Protein AF-A0A524RPT5-F1 (afdb_monomer)

Solvent-accessible surface area (backbone atoms only — not comparable to full-atom values): 5540 Å² total; per-residue (Å²): 134,75,97,62,83,58,69,96,35,55,40,66,70,34,47,50,70,86,88,32,71,86,49,84,54,61,31,53,30,34,36,53,94,50,100,47,34,35,39,32,39,74,26,72,46,53,67,50,40,49,54,48,39,54,34,53,50,52,40,54,75,73,66,56,73,62,41,50,35,39,31,25,67,47,67,86,81,36,56,68,72,58,51,50,58,31,55,78,73,38,88,40,75,44,77,104

Structure (mmCIF, N/CA/C/O backbone):
data_AF-A0A524RPT5-F1
#
_entry.id   AF-A0A524RPT5-F1
#
loop_
_atom_site.group_PDB
_atom_site.id
_atom_site.type_symbol
_atom_site.label_atom_id
_atom_site.label_alt_id
_atom_site.label_comp_id
_atom_site.label_asym_id
_atom_site.label_entity_id
_atom_site.label_seq_id
_atom_site.pdbx_PDB_ins_code
_atom_site.Cartn_x
_atom_site.Cartn_y
_atom_site.Cartn_z
_atom_site.occupancy
_atom_site.B_iso_or_equiv
_atom_site.auth_seq_id
_atom_site.auth_comp_id
_atom_site.auth_asym_id
_atom_site.auth_atom_id
_atom_site.pdbx_PDB_model_num
ATOM 1 N N . MET A 1 1 ? 10.260 -11.156 23.940 1.00 53.78 1 MET A N 1
ATOM 2 C CA . MET A 1 1 ? 9.683 -10.650 22.675 1.00 53.78 1 MET A CA 1
ATOM 3 C C . MET A 1 1 ? 9.734 -11.788 21.674 1.00 53.78 1 MET A C 1
ATOM 5 O O . MET A 1 1 ? 10.764 -12.440 21.614 1.00 53.78 1 MET A O 1
ATOM 9 N N . SER A 1 2 ? 8.636 -12.098 20.982 1.00 65.19 2 SER A N 1
ATOM 10 C CA . SER A 1 2 ? 8.684 -13.051 19.864 1.00 65.19 2 SER A CA 1
ATOM 11 C C . SER A 1 2 ? 9.129 -12.293 18.616 1.00 65.19 2 SER A C 1
ATOM 13 O O . SER A 1 2 ? 8.630 -11.195 18.378 1.00 65.19 2 SER A O 1
ATOM 15 N N . GLU A 1 3 ? 10.056 -12.860 17.846 1.00 80.62 3 GLU A N 1
ATOM 16 C CA . GLU A 1 3 ? 10.557 -12.277 16.589 1.00 80.62 3 GLU A CA 1
ATOM 17 C C . GLU A 1 3 ? 9.495 -12.275 15.476 1.00 80.62 3 GLU A C 1
ATOM 19 O O . GLU A 1 3 ? 9.640 -11.588 14.470 1.00 80.62 3 GLU A O 1
ATOM 24 N N . VAL A 1 4 ? 8.396 -13.017 15.663 1.00 83.06 4 VAL A N 1
ATOM 25 C CA . VAL A 1 4 ? 7.340 -13.191 14.663 1.00 83.06 4 VAL A CA 1
ATOM 26 C C . VAL A 1 4 ? 6.030 -12.595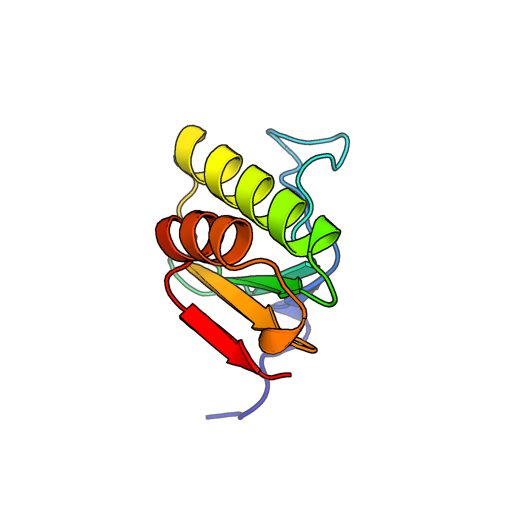 15.160 1.00 83.06 4 VAL A C 1
ATOM 28 O O . VAL A 1 4 ? 5.533 -12.920 16.240 1.00 83.06 4 VAL A O 1
ATOM 31 N N . VAL A 1 5 ? 5.410 -11.762 14.324 1.00 84.50 5 VAL A N 1
ATOM 32 C CA . VAL A 1 5 ? 4.078 -11.219 14.601 1.00 84.50 5 VAL A CA 1
ATOM 33 C C . VAL A 1 5 ? 3.045 -12.364 14.649 1.00 84.50 5 VAL A C 1
ATOM 35 O O . VAL A 1 5 ? 2.967 -13.173 13.713 1.00 84.50 5 VAL A O 1
ATOM 38 N N . PRO A 1 6 ? 2.205 -12.455 15.698 1.00 88.94 6 PRO A N 1
ATOM 39 C CA . PRO A 1 6 ? 1.158 -13.472 15.798 1.00 88.94 6 PRO A CA 1
ATOM 40 C C . PRO A 1 6 ? 0.235 -13.512 14.571 1.00 88.94 6 PRO A C 1
ATOM 42 O O . PRO A 1 6 ? -0.042 -12.485 13.954 1.00 88.94 6 PRO A O 1
ATOM 45 N N . LYS A 1 7 ? -0.270 -14.701 14.209 1.00 85.50 7 LYS A N 1
ATOM 46 C CA . LYS A 1 7 ? -1.134 -14.883 13.022 1.00 85.50 7 LYS A 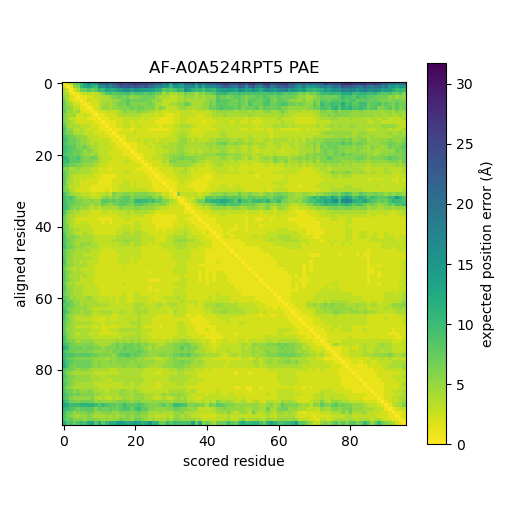CA 1
ATOM 47 C C . LYS A 1 7 ? -2.389 -14.004 13.060 1.00 85.50 7 LYS A C 1
ATOM 49 O O . LYS A 1 7 ? -2.673 -13.343 12.077 1.00 85.50 7 LYS A O 1
ATOM 54 N N . GLY A 1 8 ? -3.067 -13.917 14.206 1.00 87.56 8 GLY A N 1
ATOM 55 C CA . GLY A 1 8 ? -4.288 -13.109 14.358 1.00 87.56 8 GLY A CA 1
ATOM 56 C C . GLY A 1 8 ? -4.087 -11.592 14.259 1.00 87.56 8 GLY A C 1
ATOM 57 O O . GLY A 1 8 ? -5.054 -10.850 14.336 1.00 87.56 8 GLY A O 1
ATOM 58 N N . ARG A 1 9 ? -2.842 -11.119 14.116 1.00 89.69 9 ARG A N 1
ATOM 59 C CA . ARG A 1 9 ? -2.523 -9.704 13.888 1.00 89.69 9 ARG A CA 1
ATOM 60 C C . ARG A 1 9 ? -2.137 -9.410 12.439 1.00 89.69 9 ARG A C 1
ATOM 62 O O . ARG A 1 9 ? -1.799 -8.267 12.160 1.00 89.69 9 ARG A O 1
ATOM 69 N N . ARG A 1 10 ? -2.130 -10.411 11.554 1.00 93.31 10 ARG A N 1
ATOM 70 C CA . ARG A 1 10 ? -1.736 -10.287 10.146 1.00 93.31 10 ARG A CA 1
ATOM 71 C C . ARG A 1 10 ? -2.937 -10.564 9.254 1.00 93.31 10 ARG A C 1
ATOM 73 O O . ARG A 1 10 ? -3.456 -11.676 9.255 1.00 93.31 10 ARG A O 1
ATOM 80 N N . GLU A 1 11 ? -3.334 -9.568 8.482 1.00 94.31 11 GLU A N 1
ATOM 81 C CA . GLU A 1 11 ? -4.385 -9.662 7.470 1.00 94.31 11 GLU A CA 1
ATOM 82 C C . GLU A 1 11 ? -3.737 -9.470 6.099 1.00 94.31 11 GLU A C 1
ATOM 84 O O . GLU A 1 11 ? -3.190 -8.409 5.817 1.00 94.31 11 GLU A O 1
ATOM 89 N N . PHE A 1 12 ? -3.741 -10.504 5.260 1.00 94.19 12 PHE A N 1
ATOM 90 C CA . PHE A 1 12 ? -3.158 -10.437 3.917 1.00 94.19 12 PHE A CA 1
ATOM 91 C C . PHE A 1 12 ? -4.198 -10.001 2.889 1.00 94.19 12 PHE A C 1
ATOM 93 O O . PHE A 1 12 ? -5.375 -10.311 3.055 1.00 94.19 12 PHE A O 1
ATOM 100 N N . SER A 1 13 ? -3.747 -9.348 1.812 1.00 93.12 13 SER A N 1
ATOM 101 C CA . SER A 1 13 ? -4.626 -8.819 0.751 1.00 93.12 13 SER A CA 1
ATOM 102 C C . SER A 1 13 ? -5.753 -7.951 1.320 1.00 93.12 13 SER A C 1
ATOM 104 O O . SER A 1 13 ? -6.920 -8.115 0.979 1.00 93.12 13 SER A O 1
ATOM 106 N N . TRP A 1 14 ? -5.397 -7.074 2.257 1.00 94.94 14 TRP A N 1
ATOM 107 C CA . TRP A 1 14 ? -6.356 -6.252 2.977 1.00 94.94 14 TRP A CA 1
ATOM 108 C C . TRP A 1 14 ? -6.783 -5.049 2.134 1.00 94.94 14 TRP A C 1
ATOM 110 O O . TRP A 1 14 ? -5.952 -4.397 1.505 1.00 94.94 14 TRP A O 1
ATOM 120 N N . ASN A 1 15 ? -8.066 -4.718 2.184 1.00 93.31 15 ASN A N 1
ATOM 121 C CA . ASN A 1 15 ? -8.640 -3.480 1.671 1.00 93.31 15 ASN A CA 1
ATOM 122 C C . ASN A 1 15 ? -9.532 -2.844 2.745 1.00 93.31 15 ASN A C 1
ATOM 124 O O . ASN A 1 15 ? -10.022 -3.523 3.654 1.00 93.31 15 ASN A O 1
ATOM 128 N N . ASP A 1 16 ? -9.757 -1.536 2.645 1.00 90.75 16 ASP A N 1
ATOM 129 C CA . ASP A 1 16 ? -10.695 -0.848 3.528 1.00 90.75 16 ASP A CA 1
ATOM 130 C C . ASP A 1 16 ? -12.130 -1.175 3.096 1.00 90.75 16 ASP A C 1
ATOM 132 O O . ASP A 1 16 ? -12.614 -0.669 2.091 1.00 90.75 16 ASP A O 1
ATOM 136 N N . SER A 1 17 ? -12.840 -2.006 3.858 1.00 89.94 17 SER A N 1
ATOM 137 C CA . SER A 1 17 ? -14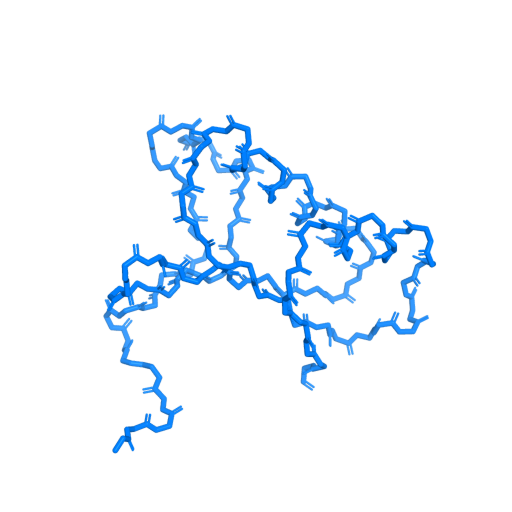.208 -2.419 3.517 1.00 89.94 17 SER A CA 1
ATOM 138 C C . SER A 1 17 ? -15.231 -1.275 3.489 1.00 89.94 17 SER A C 1
ATOM 140 O O . SER A 1 17 ? -16.324 -1.461 2.963 1.00 89.94 17 SER A O 1
ATOM 142 N N . VAL A 1 18 ? -14.924 -0.125 4.101 1.00 89.75 18 VAL A N 1
ATOM 143 C CA . VAL A 1 18 ? -15.818 1.041 4.152 1.00 89.75 18 VAL A CA 1
ATOM 144 C C . VAL A 1 18 ? -15.583 1.948 2.948 1.00 89.75 18 VAL A C 1
ATOM 146 O O . VAL A 1 18 ? -16.542 2.360 2.299 1.00 89.75 18 VAL A O 1
ATOM 149 N N . HIS A 1 19 ? -14.321 2.253 2.651 1.00 87.31 19 HIS A N 1
ATOM 150 C CA . HIS A 1 19 ? -13.957 3.228 1.617 1.00 87.31 19 HIS A CA 1
ATOM 151 C C . HIS A 1 19 ? -13.600 2.589 0.266 1.00 87.31 19 HIS A C 1
ATOM 153 O O . HIS A 1 19 ? -13.739 3.234 -0.771 1.00 87.31 19 HIS A O 1
ATOM 159 N N . ASP A 1 20 ? -13.184 1.322 0.265 1.00 91.00 20 ASP A N 1
ATOM 160 C CA . ASP A 1 20 ? -12.771 0.555 -0.912 1.00 91.00 20 ASP A CA 1
ATOM 161 C C . ASP A 1 20 ? -13.327 -0.887 -0.880 1.00 91.00 20 ASP A C 1
ATOM 163 O O . ASP A 1 20 ? -12.569 -1.859 -0.820 1.00 91.00 20 ASP A O 1
ATOM 167 N N . PRO A 1 21 ? -14.661 -1.072 -0.922 1.00 90.06 21 PRO A N 1
ATOM 168 C CA . PRO A 1 21 ? -15.269 -2.406 -0.931 1.00 90.06 21 PRO A CA 1
ATOM 169 C C . PRO A 1 21 ? -14.904 -3.228 -2.180 1.00 90.06 21 PRO A C 1
ATOM 171 O O . PRO A 1 21 ? -14.941 -4.455 -2.129 1.00 90.06 21 PRO A O 1
ATOM 174 N N . ASP A 1 22 ? -14.523 -2.562 -3.275 1.00 92.00 22 ASP A N 1
ATOM 175 C CA . ASP A 1 22 ? -14.129 -3.195 -4.539 1.00 92.00 22 ASP A CA 1
ATOM 176 C C . ASP A 1 22 ? -12.670 -3.699 -4.536 1.00 92.00 22 ASP A C 1
ATOM 178 O O . ASP A 1 22 ? -12.270 -4.407 -5.461 1.00 92.00 22 ASP A O 1
ATOM 182 N N . GLY A 1 23 ? -11.859 -3.327 -3.537 1.00 91.06 23 GLY A N 1
ATOM 183 C CA . GLY A 1 23 ? -10.458 -3.746 -3.429 1.00 91.06 23 GLY A CA 1
ATOM 184 C C . GLY A 1 23 ? -9.535 -3.128 -4.486 1.00 91.06 23 GLY A C 1
ATOM 185 O O . GLY A 1 23 ? -8.634 -3.799 -4.994 1.00 91.06 23 GLY A O 1
ATOM 186 N N . LYS A 1 24 ? -9.746 -1.859 -4.844 1.00 91.75 24 LYS A N 1
ATOM 187 C CA . LYS A 1 24 ? -8.895 -1.115 -5.789 1.00 91.75 24 LYS A CA 1
ATOM 188 C C . LYS A 1 24 ? -7.551 -0.716 -5.178 1.00 91.75 24 LYS A C 1
ATOM 190 O O . LYS A 1 24 ? -6.559 -0.642 -5.899 1.00 91.75 24 LYS A O 1
ATOM 195 N N . TYR A 1 25 ? -7.507 -0.489 -3.869 1.00 93.31 25 TYR A N 1
ATOM 196 C CA . TYR A 1 25 ? -6.339 -0.037 -3.116 1.00 93.31 25 TYR A CA 1
ATOM 197 C C . TYR A 1 25 ? -5.955 -1.095 -2.080 1.00 93.31 25 TYR A C 1
ATOM 199 O O . TYR A 1 25 ? -6.112 -0.921 -0.873 1.00 93.31 25 TYR A O 1
ATOM 207 N N . THR A 1 26 ? -5.469 -2.239 -2.559 1.00 93.88 26 THR A N 1
ATOM 208 C CA . THR A 1 26 ? -5.093 -3.356 -1.685 1.00 93.88 26 THR A CA 1
ATOM 209 C C . THR A 1 26 ? -3.718 -3.165 -1.046 1.00 93.88 26 THR A C 1
ATOM 211 O O . THR A 1 26 ? -2.753 -2.704 -1.661 1.00 93.88 26 THR A O 1
ATOM 214 N N . VAL A 1 27 ? -3.618 -3.585 0.211 1.00 95.38 27 VAL A N 1
ATOM 215 C CA . VAL A 1 27 ? -2.379 -3.707 0.978 1.00 95.38 27 VAL A CA 1
ATOM 216 C C . VAL A 1 27 ? -2.015 -5.185 1.060 1.00 95.38 27 VAL A C 1
ATOM 218 O O . VAL A 1 27 ? -2.841 -6.017 1.441 1.00 95.38 27 VAL A O 1
ATOM 221 N N . ASP A 1 28 ? -0.770 -5.532 0.733 1.00 95.81 28 ASP A N 1
ATOM 222 C CA . ASP A 1 28 ? -0.357 -6.938 0.671 1.00 95.81 28 ASP A CA 1
ATOM 223 C C . ASP A 1 28 ? -0.429 -7.601 2.056 1.00 95.81 28 ASP A C 1
ATOM 225 O O . ASP A 1 28 ? -0.882 -8.742 2.178 1.00 95.81 28 ASP A O 1
ATOM 229 N N . CYS A 1 29 ? -0.053 -6.872 3.114 1.00 95.50 29 CYS A N 1
ATOM 230 C CA . CYS A 1 29 ? -0.271 -7.293 4.495 1.00 95.50 29 CYS A CA 1
ATOM 231 C C . CYS A 1 29 ? -0.521 -6.108 5.434 1.00 95.50 29 CYS A C 1
ATOM 233 O O . CYS A 1 29 ? 0.276 -5.176 5.523 1.00 95.50 29 CYS A O 1
ATOM 235 N N . ARG A 1 30 ? -1.607 -6.178 6.200 1.00 95.06 30 ARG A N 1
ATOM 236 C CA . ARG A 1 30 ? -1.922 -5.271 7.297 1.00 95.06 30 ARG A CA 1
ATOM 237 C C . ARG A 1 30 ? -1.573 -5.932 8.625 1.00 95.06 30 ARG A C 1
ATOM 239 O O . ARG A 1 30 ? -2.086 -6.999 8.966 1.00 95.06 30 ARG A O 1
ATOM 246 N N . ILE A 1 31 ? -0.709 -5.275 9.392 1.00 93.88 31 ILE A N 1
ATOM 247 C CA . ILE A 1 31 ? -0.331 -5.692 10.740 1.00 93.88 31 ILE A CA 1
ATOM 248 C C . ILE A 1 31 ? -1.067 -4.823 11.761 1.00 93.88 31 ILE A C 1
ATOM 250 O O . ILE A 1 31 ? -0.786 -3.634 11.913 1.00 93.88 31 ILE A O 1
ATOM 254 N N . ASN A 1 32 ? -1.995 -5.439 12.489 1.00 88.69 32 ASN A N 1
ATOM 255 C CA . ASN A 1 32 ? -2.860 -4.787 13.473 1.00 88.69 32 ASN A CA 1
ATOM 256 C C . ASN A 1 32 ? -2.316 -4.896 14.904 1.00 88.69 32 ASN A C 1
ATOM 258 O O . ASN A 1 32 ? -1.271 -5.501 15.145 1.00 88.69 32 ASN A O 1
ATOM 262 N N . GLY A 1 33 ? -3.019 -4.305 15.877 1.00 82.31 33 GLY A N 1
ATOM 263 C CA . GLY A 1 33 ? -2.687 -4.367 17.311 1.00 82.31 33 GLY A CA 1
ATOM 264 C C . GLY A 1 33 ? -1.688 -3.308 17.794 1.00 82.31 33 GLY A C 1
ATOM 265 O O . GLY A 1 33 ? -1.091 -3.472 18.855 1.00 82.31 33 GLY A O 1
ATOM 266 N N . MET A 1 34 ? -1.488 -2.254 17.003 1.00 83.12 34 MET A N 1
ATOM 267 C CA . MET A 1 34 ? -0.767 -1.029 17.364 1.00 83.12 34 MET A CA 1
ATOM 268 C C . MET A 1 34 ? -1.723 0.165 17.194 1.00 83.12 34 MET A C 1
ATOM 270 O O . MET A 1 34 ? -2.671 0.047 16.415 1.00 83.12 34 MET A O 1
ATOM 274 N N . PRO A 1 35 ? -1.477 1.320 17.845 1.00 84.50 35 PRO A N 1
ATOM 275 C CA . PRO A 1 35 ? -2.292 2.526 17.651 1.00 84.50 35 PRO A CA 1
ATOM 276 C C . PRO A 1 35 ? -2.380 2.982 16.189 1.00 84.50 35 PRO A C 1
ATOM 278 O O . PRO A 1 35 ? -3.379 3.566 15.786 1.00 84.50 35 PRO A O 1
ATOM 281 N N . ARG A 1 36 ? -1.338 2.695 15.398 1.00 89.94 36 ARG A N 1
ATOM 282 C CA . ARG A 1 36 ? -1.346 2.818 13.940 1.00 89.94 36 ARG A CA 1
ATOM 283 C C . ARG A 1 36 ? -1.017 1.450 13.345 1.00 89.94 36 ARG A C 1
ATOM 285 O O . ARG A 1 36 ? 0.068 0.943 13.640 1.00 89.94 36 ARG A O 1
ATOM 292 N N . PRO A 1 37 ? -1.913 0.828 12.567 1.00 93.44 37 PRO A N 1
ATOM 293 C CA . PRO A 1 37 ? -1.595 -0.415 11.880 1.00 93.44 37 PRO A CA 1
ATOM 294 C C . PRO A 1 37 ? -0.453 -0.198 10.883 1.00 93.44 37 PRO A C 1
ATOM 296 O O . PRO A 1 37 ? -0.329 0.874 10.289 1.00 93.44 37 PRO A O 1
ATOM 299 N N . THR A 1 38 ? 0.381 -1.217 10.694 1.00 94.75 38 THR A N 1
ATOM 300 C CA . THR A 1 38 ? 1.450 -1.183 9.689 1.00 94.75 38 THR A CA 1
ATOM 301 C C . THR A 1 38 ? 0.934 -1.770 8.387 1.00 94.75 38 THR A C 1
ATOM 303 O O . THR A 1 38 ? 0.419 -2.888 8.375 1.00 94.75 38 THR A O 1
ATOM 306 N N . PHE A 1 39 ? 1.068 -1.021 7.299 1.00 95.81 39 PHE A N 1
ATOM 307 C CA . PHE A 1 39 ? 0.700 -1.445 5.953 1.00 95.81 39 PHE A CA 1
ATOM 308 C C . PHE A 1 39 ? 1.963 -1.846 5.211 1.00 95.81 39 PHE A C 1
ATOM 310 O O . PHE A 1 39 ? 2.824 -1.012 4.939 1.00 95.81 39 PHE A O 1
ATOM 317 N N . VAL A 1 40 ? 2.083 -3.138 4.935 1.00 95.88 40 VAL A N 1
ATOM 318 C CA . VAL A 1 40 ? 3.229 -3.730 4.258 1.00 95.88 40 VAL A CA 1
ATOM 319 C C . VAL A 1 40 ? 2.899 -3.905 2.784 1.00 95.88 40 VAL A C 1
ATOM 321 O O . VAL A 1 40 ? 1.919 -4.569 2.441 1.00 95.88 40 VAL A O 1
ATOM 324 N N . HIS A 1 41 ? 3.747 -3.341 1.931 1.00 96.31 41 HIS A N 1
ATOM 325 C CA . HIS A 1 41 ? 3.696 -3.499 0.484 1.00 96.31 41 HIS A CA 1
ATOM 326 C C . HIS A 1 41 ? 4.916 -4.278 -0.002 1.00 96.31 41 HIS A C 1
ATOM 328 O O . HIS A 1 41 ? 6.059 -3.884 0.245 1.00 96.31 41 HIS A O 1
ATOM 334 N N . ALA A 1 42 ? 4.665 -5.378 -0.705 1.00 96.00 42 ALA A N 1
ATOM 335 C CA . ALA A 1 42 ? 5.688 -6.140 -1.403 1.00 96.00 42 ALA A CA 1
ATOM 336 C C . ALA A 1 42 ? 5.853 -5.556 -2.809 1.00 96.00 42 ALA A C 1
ATOM 338 O O . ALA A 1 42 ? 4.899 -5.481 -3.583 1.00 96.00 42 ALA A O 1
ATOM 339 N N . LEU A 1 43 ? 7.067 -5.118 -3.130 1.00 96.00 43 LEU A N 1
ATOM 340 C CA . LEU A 1 43 ? 7.393 -4.361 -4.334 1.00 96.00 43 LEU A CA 1
ATOM 341 C C . LEU A 1 43 ? 8.357 -5.168 -5.219 1.00 96.00 43 LEU A C 1
ATOM 343 O O . LEU A 1 43 ? 9.570 -4.936 -5.186 1.00 96.00 43 LEU A O 1
ATOM 347 N N . PRO A 1 44 ? 7.832 -6.120 -6.013 1.00 95.00 44 PRO A N 1
ATOM 348 C CA . PRO A 1 44 ? 8.636 -6.934 -6.919 1.00 95.00 44 PRO A CA 1
ATOM 349 C C . PRO A 1 44 ? 9.141 -6.147 -8.134 1.00 95.00 44 PRO A C 1
ATOM 351 O O . PRO A 1 44 ? 10.142 -6.499 -8.748 1.00 95.00 44 PRO A O 1
ATOM 354 N N . ASN A 1 45 ? 8.431 -5.084 -8.526 1.00 94.31 45 ASN A N 1
ATOM 355 C CA . ASN A 1 45 ? 8.711 -4.341 -9.750 1.00 94.31 45 ASN A CA 1
ATOM 356 C C . ASN A 1 45 ? 8.167 -2.905 -9.708 1.00 94.31 45 ASN A C 1
ATOM 358 O O . ASN A 1 45 ? 7.507 -2.465 -8.760 1.00 94.31 45 ASN A O 1
ATOM 362 N N . GLU A 1 46 ? 8.427 -2.172 -10.789 1.00 94.69 46 GLU A N 1
ATOM 363 C CA . GLU A 1 46 ? 7.994 -0.788 -10.966 1.00 94.69 46 GLU A CA 1
ATOM 364 C C . GLU A 1 46 ? 6.468 -0.615 -10.951 1.00 94.69 46 GLU A C 1
ATOM 366 O O . GLU A 1 46 ? 5.979 0.353 -10.368 1.00 94.69 46 GLU A O 1
ATOM 371 N N . ILE A 1 47 ? 5.719 -1.531 -11.573 1.00 95.12 47 ILE A N 1
ATOM 372 C CA . ILE A 1 47 ? 4.254 -1.440 -11.675 1.00 95.12 47 ILE A CA 1
ATOM 373 C C . ILE A 1 47 ? 3.652 -1.473 -10.271 1.00 95.12 47 ILE A C 1
ATOM 375 O O . ILE A 1 47 ? 2.981 -0.527 -9.865 1.00 95.12 47 ILE A O 1
ATOM 379 N N . LYS A 1 48 ? 4.012 -2.482 -9.473 1.00 95.12 48 LYS A N 1
ATOM 380 C CA . LYS A 1 48 ? 3.526 -2.609 -8.095 1.00 95.12 48 LYS A CA 1
ATOM 381 C C . LYS A 1 48 ? 3.986 -1.449 -7.206 1.00 95.12 48 LYS A C 1
ATOM 383 O O . LYS A 1 48 ? 3.244 -1.022 -6.329 1.00 95.12 48 LYS A O 1
ATOM 388 N N . THR A 1 49 ? 5.170 -0.885 -7.460 1.00 95.81 49 THR A N 1
ATOM 389 C CA . THR A 1 49 ? 5.650 0.322 -6.757 1.00 95.81 49 THR A CA 1
ATOM 390 C C . THR A 1 49 ? 4.763 1.537 -7.034 1.00 95.81 49 THR A C 1
ATOM 392 O O . THR A 1 49 ? 4.452 2.304 -6.120 1.00 95.81 49 THR A O 1
ATOM 395 N N . ARG A 1 50 ? 4.309 1.716 -8.280 1.00 95.81 50 ARG A N 1
ATOM 396 C CA . ARG A 1 50 ? 3.352 2.777 -8.633 1.00 95.81 50 ARG A CA 1
ATOM 397 C C . ARG A 1 50 ? 1.995 2.544 -7.976 1.00 95.81 50 ARG A C 1
ATOM 399 O O . ARG A 1 50 ? 1.479 3.469 -7.356 1.00 95.81 50 ARG A O 1
ATOM 406 N N . ASP A 1 51 ? 1.473 1.325 -8.041 1.00 95.50 51 ASP A N 1
ATOM 407 C CA . ASP A 1 51 ? 0.176 0.976 -7.447 1.00 95.50 51 ASP A CA 1
ATOM 408 C C . ASP A 1 51 ? 0.183 1.160 -5.922 1.00 95.50 51 ASP A C 1
ATOM 410 O O . ASP A 1 51 ? -0.751 1.721 -5.342 1.00 95.50 51 ASP A O 1
ATOM 414 N N . ALA A 1 52 ? 1.280 0.771 -5.265 1.00 95.94 52 ALA A N 1
ATOM 415 C CA . ALA A 1 52 ? 1.486 1.023 -3.844 1.00 95.94 52 ALA A CA 1
ATOM 416 C C . ALA A 1 52 ? 1.560 2.527 -3.546 1.00 95.94 52 ALA A C 1
ATOM 418 O O . ALA A 1 52 ? 0.914 2.987 -2.611 1.00 95.94 52 ALA A O 1
ATOM 419 N N . THR A 1 53 ? 2.271 3.319 -4.363 1.00 96.56 53 THR A N 1
ATOM 420 C CA . THR A 1 53 ? 2.316 4.790 -4.212 1.00 96.56 53 THR A CA 1
ATOM 421 C C . THR A 1 53 ? 0.905 5.382 -4.231 1.00 96.56 53 THR A C 1
ATOM 423 O O . THR A 1 53 ? 0.554 6.183 -3.369 1.00 96.56 53 THR A O 1
ATOM 426 N N . ILE A 1 54 ? 0.093 4.964 -5.205 1.00 95.94 54 ILE A N 1
ATOM 427 C CA . ILE A 1 54 ? -1.290 5.415 -5.384 1.00 95.94 54 ILE A CA 1
ATOM 428 C C . ILE A 1 54 ? -2.147 5.030 -4.170 1.00 95.94 54 ILE A C 1
ATOM 430 O O . ILE A 1 54 ? -2.865 5.874 -3.640 1.00 95.94 54 ILE A O 1
ATOM 434 N N . SER A 1 55 ? -2.028 3.791 -3.690 1.00 95.56 55 SER A N 1
ATOM 435 C CA . SER A 1 55 ? -2.764 3.309 -2.513 1.00 95.56 55 SER A CA 1
ATOM 436 C C . SER A 1 55 ? -2.396 4.091 -1.251 1.00 95.56 55 SER A C 1
ATOM 438 O O . SER A 1 55 ? -3.270 4.553 -0.523 1.00 95.56 55 SER A O 1
ATOM 440 N N . LEU A 1 56 ? -1.101 4.323 -1.021 1.00 95.44 56 LEU A N 1
ATOM 441 C CA . LEU A 1 56 ? -0.622 5.099 0.123 1.00 95.44 56 LEU A CA 1
ATOM 442 C C . LEU A 1 56 ? -1.114 6.552 0.090 1.00 95.44 56 LEU A C 1
ATOM 444 O O . LEU A 1 56 ? -1.482 7.090 1.133 1.00 95.44 56 LEU A O 1
ATOM 448 N N . LEU A 1 57 ? -1.140 7.187 -1.086 1.00 95.75 57 LEU A N 1
ATOM 449 C CA . LEU A 1 57 ? -1.706 8.529 -1.252 1.00 95.75 57 LEU A CA 1
ATOM 450 C C . LEU A 1 57 ? -3.206 8.544 -0.964 1.00 95.75 57 LEU A C 1
ATOM 452 O O . LEU A 1 57 ? -3.657 9.391 -0.199 1.00 95.75 57 LEU A O 1
ATOM 456 N N . HIS A 1 58 ? -3.951 7.575 -1.496 1.00 94.88 58 HIS A N 1
ATOM 457 C CA . HIS A 1 58 ? -5.385 7.455 -1.257 1.00 94.88 58 HIS A CA 1
ATOM 458 C C . HIS A 1 58 ? -5.707 7.344 0.242 1.00 94.88 58 HIS A C 1
ATOM 460 O O . HIS A 1 58 ? -6.537 8.087 0.762 1.00 94.88 58 HIS A O 1
ATOM 466 N N . PHE A 1 59 ? -4.987 6.494 0.981 1.00 94.25 59 PHE A N 1
ATOM 467 C CA . PHE A 1 59 ? -5.175 6.379 2.430 1.00 94.25 59 PHE A CA 1
ATOM 468 C C . PHE A 1 59 ? -4.818 7.665 3.189 1.00 94.25 59 PHE A C 1
ATOM 470 O O . PHE A 1 59 ? -5.486 7.996 4.171 1.00 94.25 59 PHE A O 1
ATOM 477 N N . LYS A 1 60 ? -3.792 8.406 2.742 1.00 93.25 60 LYS A N 1
ATOM 478 C CA . LYS A 1 60 ? -3.449 9.718 3.317 1.00 93.25 60 LYS A CA 1
ATOM 479 C C . LYS A 1 60 ? -4.557 10.744 3.078 1.00 93.25 60 LYS A C 1
ATOM 481 O O . LYS A 1 60 ? -4.900 11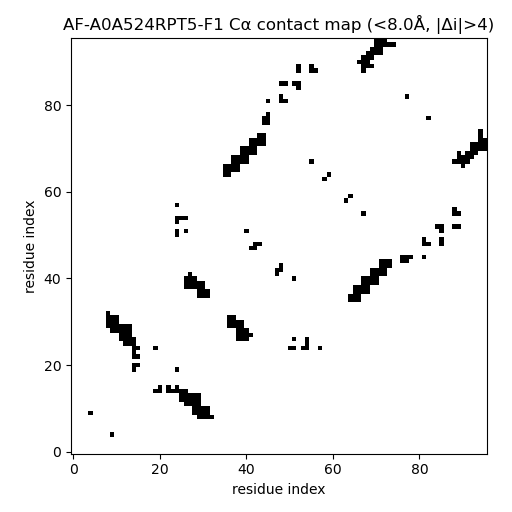.468 4.008 1.00 93.25 60 LYS A O 1
ATOM 486 N N . GLU A 1 61 ? -5.125 10.791 1.875 1.00 94.19 61 GLU A N 1
ATOM 487 C CA . GLU A 1 61 ? -6.240 11.686 1.530 1.00 94.19 61 GLU A CA 1
ATOM 488 C C . GLU A 1 61 ? -7.500 11.381 2.349 1.00 94.19 61 GLU A C 1
ATOM 490 O O . GLU A 1 61 ? -8.176 12.301 2.804 1.00 94.19 61 GLU A O 1
ATOM 495 N N . LEU A 1 62 ? -7.773 10.100 2.613 1.00 92.50 62 LEU A N 1
ATOM 496 C CA . LEU A 1 62 ? -8.862 9.661 3.493 1.00 92.50 62 LEU A CA 1
ATOM 497 C C . LEU A 1 62 ? -8.606 9.939 4.987 1.00 92.50 62 LEU A C 1
ATOM 499 O O . LEU A 1 62 ? -9.488 9.714 5.814 1.00 92.50 62 LEU A O 1
ATOM 503 N N . GLY A 1 63 ? -7.410 10.404 5.362 1.00 91.44 63 GLY A N 1
ATOM 504 C CA . GLY A 1 63 ? -7.044 10.651 6.758 1.00 91.44 63 GLY A CA 1
ATOM 505 C C . GLY A 1 63 ? -6.871 9.374 7.587 1.00 91.44 63 GLY A C 1
ATOM 506 O O . GLY A 1 63 ? -6.933 9.422 8.818 1.00 91.44 63 GLY A O 1
ATOM 507 N N . VAL A 1 64 ? -6.652 8.224 6.940 1.00 90.94 64 VAL A N 1
ATOM 508 C CA . VAL A 1 64 ? -6.406 6.955 7.631 1.00 90.94 64 VAL A CA 1
ATOM 509 C C . VAL A 1 64 ? -5.041 7.026 8.311 1.00 90.94 64 VAL A C 1
ATOM 511 O O . VAL A 1 64 ? -4.027 7.342 7.693 1.00 90.94 64 VAL A O 1
ATOM 514 N N . SER A 1 65 ? -4.995 6.711 9.604 1.00 91.19 65 SER A N 1
ATOM 515 C CA . SER A 1 65 ? -3.740 6.650 10.354 1.00 91.19 65 SER A CA 1
ATOM 516 C C . SER A 1 65 ? -3.103 5.273 10.192 1.00 91.19 65 SER A C 1
ATOM 518 O O . SER A 1 65 ? -3.659 4.277 10.651 1.00 91.19 65 SER A O 1
ATOM 520 N N . PHE A 1 66 ? -1.939 5.204 9.548 1.00 93.50 66 PHE A N 1
ATOM 521 C CA . PHE A 1 66 ? -1.192 3.964 9.320 1.00 93.50 66 PHE A CA 1
ATOM 522 C C . PHE A 1 66 ? 0.322 4.226 9.298 1.00 93.50 66 PHE A C 1
ATOM 524 O O . PHE A 1 66 ? 0.771 5.372 9.261 1.00 93.50 66 PHE A O 1
ATOM 531 N N . LEU A 1 67 ? 1.113 3.153 9.342 1.00 94.69 67 LEU A N 1
ATOM 532 C CA . LEU A 1 67 ? 2.563 3.174 9.141 1.00 94.69 67 LEU A CA 1
ATOM 533 C C . LEU A 1 67 ? 2.908 2.431 7.841 1.00 94.69 67 LEU A C 1
ATOM 535 O O . LEU A 1 67 ? 2.717 1.215 7.796 1.00 94.69 67 LEU A O 1
ATOM 539 N N . PRO A 1 68 ? 3.396 3.108 6.788 1.00 95.06 68 PRO A N 1
ATOM 540 C CA . PRO A 1 68 ? 3.797 2.444 5.553 1.00 95.06 68 PRO A CA 1
ATOM 541 C C . PRO A 1 68 ? 5.136 1.718 5.713 1.00 95.06 68 PRO A C 1
ATOM 543 O O . PRO A 1 68 ? 6.106 2.273 6.238 1.00 95.06 68 PRO A O 1
ATOM 546 N N . LEU A 1 69 ? 5.188 0.484 5.218 1.00 95.56 69 LEU A N 1
ATOM 547 C CA . LEU A 1 69 ? 6.380 -0.348 5.150 1.00 95.56 69 LEU A CA 1
ATOM 548 C C . LEU A 1 69 ? 6.497 -0.961 3.755 1.00 95.56 69 LEU A C 1
ATOM 550 O O . LEU A 1 69 ? 5.566 -1.603 3.273 1.00 95.56 69 LEU A O 1
ATOM 554 N N . ALA A 1 70 ? 7.656 -0.812 3.128 1.00 96.12 70 ALA A N 1
ATOM 555 C CA . ALA A 1 70 ? 7.932 -1.383 1.817 1.00 96.12 70 ALA A CA 1
ATOM 556 C C . ALA A 1 70 ? 9.010 -2.461 1.879 1.00 96.12 70 ALA A C 1
ATOM 558 O O . ALA A 1 70 ? 10.041 -2.272 2.528 1.00 96.12 70 ALA A O 1
ATOM 559 N N . ILE A 1 71 ? 8.798 -3.551 1.148 1.00 96.06 71 ILE A N 1
ATOM 560 C CA . ILE A 1 71 ? 9.787 -4.610 0.946 1.00 96.06 71 ILE A CA 1
ATOM 561 C C . ILE A 1 71 ? 10.071 -4.700 -0.551 1.00 96.06 71 ILE A C 1
ATOM 563 O O . ILE A 1 71 ? 9.183 -5.046 -1.327 1.00 96.06 71 ILE A O 1
ATOM 567 N N . PHE A 1 72 ? 11.289 -4.360 -0.961 1.00 95.00 72 PHE A N 1
ATOM 568 C CA . PHE A 1 72 ? 11.713 -4.377 -2.359 1.00 95.00 72 PHE A CA 1
ATOM 569 C C . PHE A 1 72 ? 12.390 -5.699 -2.705 1.00 95.00 72 PHE A C 1
ATOM 571 O O . PHE A 1 72 ? 13.376 -6.060 -2.069 1.00 95.00 72 PHE A O 1
ATOM 578 N N . GLU A 1 73 ? 11.927 -6.368 -3.759 1.00 93.56 73 GLU A N 1
ATOM 579 C CA . GLU A 1 73 ? 12.623 -7.549 -4.291 1.00 93.56 73 GLU A CA 1
ATOM 580 C C . GLU A 1 73 ? 13.925 -7.141 -4.987 1.00 93.56 73 GLU A C 1
ATOM 582 O O . GLU A 1 73 ? 14.998 -7.650 -4.679 1.00 93.56 73 GLU A O 1
ATOM 587 N N . ASN A 1 74 ? 13.846 -6.164 -5.895 1.00 91.50 74 ASN A N 1
ATOM 588 C CA . ASN A 1 74 ? 15.012 -5.594 -6.558 1.00 91.50 74 ASN A CA 1
ATOM 589 C C . ASN A 1 74 ? 14.829 -4.086 -6.767 1.00 91.50 74 ASN A C 1
ATOM 591 O O . ASN A 1 74 ? 14.287 -3.632 -7.778 1.00 91.50 74 ASN A O 1
ATOM 595 N N . LYS A 1 75 ? 15.318 -3.299 -5.805 1.00 88.62 75 LYS A N 1
ATOM 596 C CA . LYS A 1 75 ? 15.224 -1.832 -5.833 1.00 88.62 75 LYS A CA 1
ATOM 597 C C . LYS A 1 75 ? 15.966 -1.210 -7.023 1.00 88.62 75 LYS A C 1
ATOM 599 O O . LYS A 1 75 ? 15.512 -0.201 -7.550 1.00 88.62 75 LYS A O 1
ATOM 604 N N . GLU A 1 76 ? 17.073 -1.807 -7.458 1.00 89.94 76 GLU A N 1
ATOM 605 C CA . GLU A 1 76 ? 17.937 -1.292 -8.535 1.00 89.94 76 GLU A CA 1
ATOM 606 C C . GLU A 1 76 ? 17.266 -1.370 -9.911 1.00 89.94 76 GLU A C 1
ATOM 608 O O . GLU A 1 76 ? 17.552 -0.564 -10.794 1.00 89.94 76 GLU A O 1
ATOM 613 N N . SER A 1 77 ? 16.332 -2.309 -10.079 1.00 90.50 77 SER A N 1
ATOM 614 C CA . SER A 1 77 ? 15.555 -2.475 -11.312 1.00 90.50 77 SER A CA 1
ATOM 615 C C . SER A 1 77 ? 14.473 -1.404 -11.526 1.00 90.50 77 SER A C 1
ATOM 617 O O . SER A 1 77 ? 13.921 -1.295 -12.622 1.00 90.50 77 SER A O 1
ATOM 619 N N . ILE A 1 78 ? 14.149 -0.610 -10.498 1.00 93.00 78 ILE A N 1
ATOM 620 C CA . ILE A 1 78 ? 13.047 0.358 -10.534 1.00 93.00 78 ILE A CA 1
ATOM 621 C C . ILE A 1 78 ? 13.565 1.727 -10.977 1.00 93.00 78 ILE A C 1
ATOM 623 O O . ILE A 1 78 ? 14.583 2.221 -10.492 1.00 93.00 78 ILE A O 1
ATOM 627 N N . ASN A 1 79 ? 12.824 2.398 -11.865 1.00 94.25 79 ASN A N 1
ATOM 628 C CA . ASN A 1 79 ? 13.180 3.738 -12.314 1.00 94.25 79 ASN A CA 1
ATOM 629 C C . ASN A 1 79 ? 13.277 4.734 -11.145 1.00 94.25 79 ASN A C 1
ATOM 631 O O . ASN A 1 79 ? 12.371 4.854 -10.316 1.00 94.25 79 ASN A O 1
ATOM 635 N N . GLN A 1 80 ? 14.338 5.542 -11.150 1.00 92.38 80 GLN A N 1
ATOM 636 C CA . GLN A 1 80 ? 14.620 6.528 -10.107 1.00 92.38 80 GLN A CA 1
ATOM 637 C C . GLN A 1 80 ? 13.463 7.513 -9.856 1.00 92.38 80 GLN A C 1
ATOM 639 O O . GLN A 1 80 ? 13.217 7.883 -8.712 1.00 92.38 80 GLN A O 1
ATOM 644 N N . LYS A 1 81 ? 12.711 7.916 -10.892 1.00 94.25 81 LYS A N 1
ATOM 645 C CA . LYS A 1 81 ? 11.556 8.820 -10.731 1.00 94.25 81 LYS A 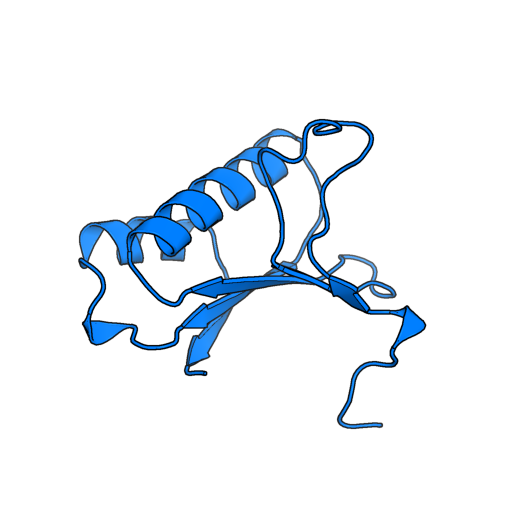CA 1
ATOM 646 C C . LYS A 1 81 ? 10.403 8.154 -9.985 1.00 94.25 81 LYS A C 1
ATOM 648 O O . LYS A 1 81 ? 9.695 8.826 -9.241 1.00 94.25 81 LYS A O 1
ATOM 653 N N . VAL A 1 82 ? 10.198 6.855 -10.198 1.00 93.94 82 VAL A N 1
ATOM 654 C CA . VAL A 1 82 ? 9.167 6.083 -9.492 1.00 93.94 82 VAL A CA 1
ATOM 655 C C . VAL A 1 82 ? 9.573 5.897 -8.034 1.00 93.94 82 VAL A C 1
ATOM 657 O O . VAL A 1 82 ? 8.765 6.157 -7.149 1.00 93.94 82 VAL A O 1
ATOM 660 N N . LEU A 1 83 ? 10.839 5.552 -7.782 1.00 93.19 83 LEU A N 1
ATOM 661 C CA . LEU A 1 83 ? 11.375 5.440 -6.424 1.00 93.19 83 LEU A CA 1
ATOM 662 C C . LEU A 1 83 ? 11.307 6.756 -5.650 1.00 93.19 83 LEU A C 1
ATOM 664 O O . LEU A 1 83 ? 10.951 6.733 -4.476 1.00 93.19 83 LEU A O 1
ATOM 668 N N . ALA A 1 84 ? 11.620 7.889 -6.286 1.00 93.62 84 ALA A N 1
ATOM 669 C CA . ALA A 1 84 ? 11.530 9.202 -5.649 1.00 93.62 84 ALA A CA 1
ATOM 670 C C . ALA A 1 84 ? 10.101 9.479 -5.157 1.00 93.62 84 ALA A C 1
ATOM 672 O O . ALA A 1 84 ? 9.897 9.700 -3.969 1.00 93.62 84 ALA A O 1
A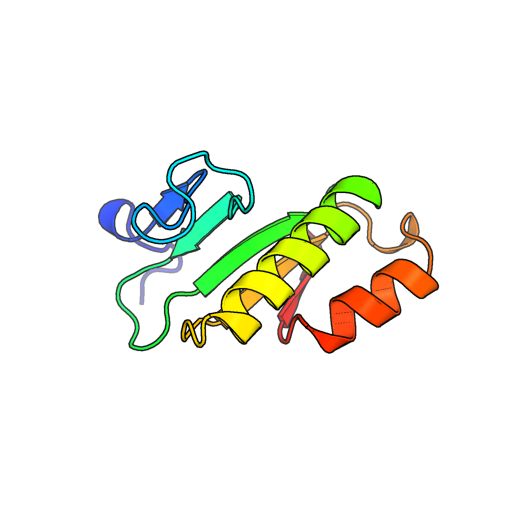TOM 673 N N . ARG A 1 85 ? 9.102 9.321 -6.038 1.00 94.19 85 ARG A N 1
ATOM 674 C CA . ARG A 1 85 ? 7.680 9.495 -5.683 1.00 94.19 85 ARG A CA 1
ATOM 675 C C 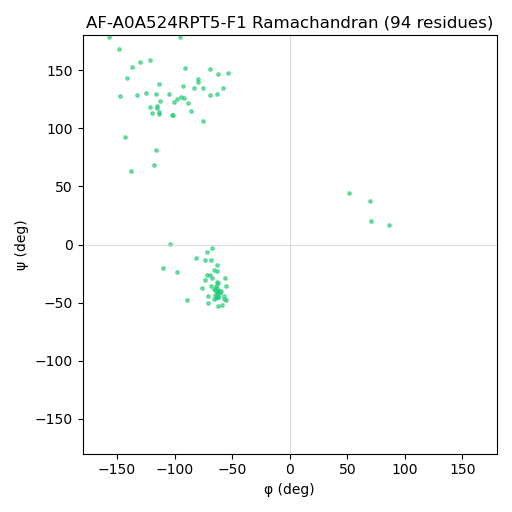. ARG A 1 85 ? 7.221 8.537 -4.588 1.00 94.19 85 ARG A C 1
ATOM 677 O O . ARG A 1 85 ? 6.457 8.926 -3.714 1.00 94.19 85 ARG A O 1
ATOM 684 N N . PHE A 1 86 ? 7.673 7.285 -4.640 1.00 94.56 86 PHE A N 1
ATOM 685 C CA . PHE A 1 86 ? 7.350 6.304 -3.609 1.00 94.56 86 PHE A CA 1
ATOM 686 C C . PHE A 1 86 ? 7.975 6.677 -2.254 1.00 94.56 86 PHE A C 1
ATOM 688 O O . PHE A 1 86 ? 7.345 6.530 -1.209 1.00 94.56 86 PHE A O 1
ATOM 695 N N . SER A 1 87 ? 9.200 7.203 -2.266 1.00 92.31 87 SER A N 1
ATOM 696 C CA . SER A 1 87 ? 9.919 7.606 -1.051 1.00 92.31 87 SER A CA 1
ATOM 697 C C . SER A 1 87 ? 9.272 8.812 -0.365 1.00 92.31 87 SER A C 1
ATOM 699 O O . SER A 1 87 ? 9.307 8.898 0.856 1.00 92.31 87 SER A O 1
ATOM 701 N N . ASP A 1 88 ? 8.608 9.694 -1.119 1.00 92.50 88 ASP A N 1
ATOM 702 C CA . ASP A 1 88 ? 7.838 10.812 -0.552 1.00 92.50 88 ASP A CA 1
ATOM 703 C C . ASP A 1 88 ? 6.622 10.338 0.269 1.00 92.50 88 ASP A C 1
ATOM 705 O O . ASP A 1 88 ? 6.102 11.064 1.122 1.00 92.50 88 ASP A O 1
ATOM 709 N N . VAL A 1 89 ? 6.134 9.115 0.018 1.00 92.69 89 VAL A N 1
ATOM 710 C CA . VAL A 1 89 ? 4.920 8.589 0.658 1.00 92.69 89 VAL A CA 1
ATOM 711 C C . VAL A 1 89 ? 5.169 7.470 1.661 1.00 92.69 89 VAL A C 1
ATOM 713 O O . VAL A 1 89 ? 4.316 7.268 2.529 1.00 92.69 89 VAL A O 1
ATOM 716 N N . CYS A 1 90 ? 6.315 6.792 1.583 1.00 91.81 90 CYS A N 1
ATOM 717 C CA . CYS A 1 90 ? 6.670 5.648 2.414 1.00 91.81 90 CYS A CA 1
ATOM 718 C C . CYS A 1 90 ? 7.868 5.956 3.322 1.00 91.81 90 CYS A C 1
ATOM 720 O O . CYS A 1 90 ? 8.9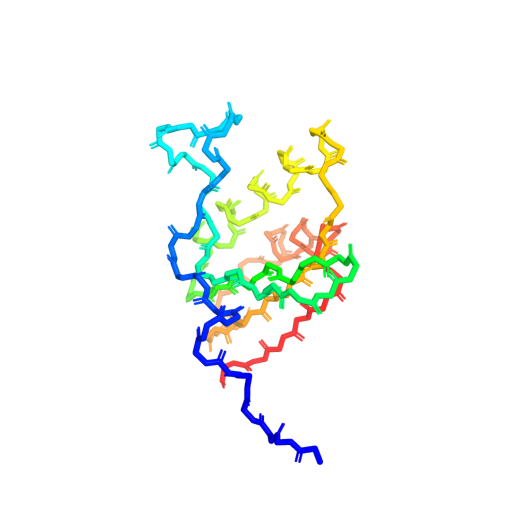71 6.204 2.848 1.00 91.81 90 CYS A O 1
ATOM 722 N N . GLU A 1 91 ? 7.658 5.877 4.637 1.00 83.75 91 GLU A N 1
ATOM 723 C CA . GLU A 1 91 ? 8.671 6.220 5.644 1.00 83.75 91 GLU A CA 1
ATOM 724 C C . GLU A 1 91 ? 9.754 5.145 5.801 1.00 83.75 91 GLU A C 1
ATOM 726 O O . GLU A 1 91 ? 10.920 5.470 6.001 1.00 83.75 91 GLU A O 1
ATOM 731 N N . ASN A 1 92 ? 9.387 3.861 5.707 1.00 89.69 92 ASN A N 1
ATOM 732 C CA . ASN A 1 92 ? 10.304 2.749 5.956 1.00 89.69 92 ASN A CA 1
ATOM 733 C C . ASN A 1 92 ? 10.356 1.793 4.763 1.00 89.69 92 ASN A C 1
ATOM 735 O O . ASN A 1 92 ? 9.322 1.338 4.275 1.00 89.69 92 ASN A O 1
ATOM 739 N N . SER A 1 93 ? 11.566 1.452 4.313 1.00 89.94 93 SER A N 1
ATOM 740 C CA . SER A 1 93 ? 11.770 0.490 3.228 1.00 89.94 93 SER A CA 1
ATOM 741 C C . SER A 1 93 ? 12.966 -0.421 3.471 1.00 89.94 93 SER A C 1
ATOM 743 O O . SER A 1 93 ? 13.991 0.027 3.983 1.00 89.94 93 SER A O 1
ATOM 745 N N . PHE A 1 94 ? 12.831 -1.686 3.073 1.00 91.44 94 PHE A N 1
ATOM 746 C CA . PHE A 1 94 ? 13.833 -2.732 3.266 1.00 91.44 94 PHE A CA 1
ATOM 747 C C . PHE A 1 94 ? 13.977 -3.593 2.001 1.00 91.44 94 PH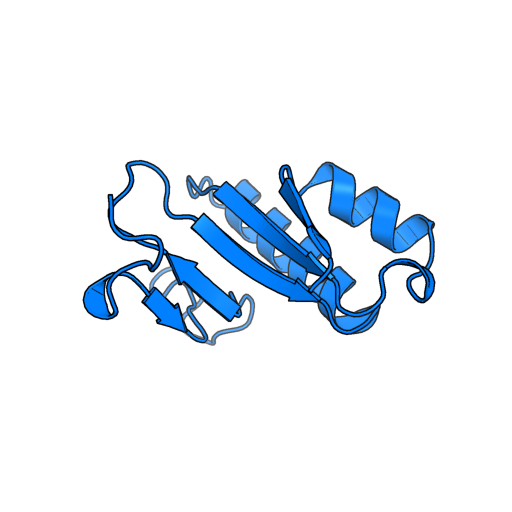E A C 1
ATOM 749 O O . PHE A 1 94 ? 13.022 -3.692 1.225 1.00 91.44 94 PHE A O 1
ATOM 756 N N . PRO A 1 95 ? 15.151 -4.199 1.758 1.00 89.19 95 PRO A N 1
ATOM 757 C CA . PRO A 1 95 ? 15.269 -5.295 0.800 1.00 89.19 95 PRO A CA 1
ATOM 758 C C . PRO A 1 95 ? 14.556 -6.554 1.330 1.00 89.19 95 PRO A C 1
ATOM 760 O O . PRO A 1 95 ? 14.432 -6.716 2.547 1.00 89.19 95 PRO A O 1
ATOM 763 N N . ALA A 1 96 ? 14.063 -7.393 0.415 1.00 83.06 96 ALA A N 1
ATOM 764 C CA . ALA A 1 96 ? 13.459 -8.695 0.716 1.00 83.06 96 ALA A CA 1
ATOM 765 C C . ALA A 1 96 ? 14.470 -9.718 1.255 1.00 83.06 96 ALA A C 1
ATOM 767 O O . ALA A 1 96 ? 15.658 -9.648 0.862 1.00 83.06 96 ALA A O 1
#

Secondary structure (DSSP, 8-state):
--SS--GGGEEEEE--TTT-TT-SS-EEEEE-SSSS-EEEEEESSHHHHHHHHHHHHHHHHTT---EEEEEES-GGGS-HHHHHHHHTT-SEEEE-

Organism: NCBI:txid2507553

Mean predicted aligned error: 3.93 Å

pLDDT: mean 91.61, std 5.99, range [53.78, 96.56]

Sequence (96 aa):
MSEVVPKGRREFSWNDSVHDPDGKYTVDCRINGMPRPTFVHALPNEIKTRDATISLLHFKELGVSFLPLAIFENKESINQKVLARFSDVCENSFPA

Nearest PDB structures (foldseek):
  2y0f-assembly1_D  TM=7.773E-01  e=2.704E+00  Thermus thermophilus HB27
  2y0f-assembly2_B  TM=7.496E-01  e=7.334E+00  Thermus thermophilus HB27
  6nf8-assembly1_K  TM=4.153E-01  e=9.973E-01  Bos taurus
  1kh1-assembly1_A  TM=5.000E-01  e=1.939E+00  Thermus thermophilus
  2a0f-assembly1_A  TM=4.591E-01  e=2.215E+00  Escherichia coli

Radius of gyration: 13.26 Å; Cα contacts (8 Å, |Δi|>4): 155; chains: 1; bounding box: 34×27×35 Å

Foldseek 3Di:
DDPDQDPVQKDAQDDDCVPCVVSQQTFRIWGDDDPAIEGEQEAAAQVSLQSNLVSLVVCVVVVRGHAYEYEYQDPPRYDPVSVVSSCVRHPYYDYD